Protein AF-A0AAN5CY54-F1 (afdb_monomer)

Foldseek 3Di:
DDDDDDDPDDDDPPPPPDQDFDQALQPRDTGSAKDKADLDLVSNVVQLVQLCVVCVPRVVSSVVVNVDNDIGIHHVVSRVPPPPPPVPPCPDPPDPPDDDDDPPPPDDPPDDDDDDDDDDDDDD

Solvent-accessible surface area (backbone atoms only — not comparable to full-atom values): 8648 Å² total; per-residue (Å²): 137,86,81,80,78,80,75,77,82,74,81,75,74,80,81,79,80,79,84,71,64,44,61,14,77,84,82,64,52,74,33,79,57,64,47,66,54,58,90,50,65,70,61,29,51,53,52,53,56,54,48,37,72,80,30,81,88,42,46,68,59,50,58,56,55,67,73,48,92,64,86,48,42,33,40,44,86,63,64,59,76,71,72,66,71,63,69,75,73,75,69,73,79,71,82,74,82,73,73,86,74,81,80,80,81,77,82,78,83,79,78,89,77,81,90,76,86,78,87,79,84,81,86,133

Mean predicted aligned error: 16.07 Å

Organism: NCBI:txid1317129

Radius of gyration: 29.63 Å; Cα contacts (8 Å, |Δi|>4): 73; chains: 1; bounding box: 50×86×82 Å

Sequence (124 aa):
DCRARKQPLSQVPPAVVQFESVQCELCGEMTDDFASTPSNPILRDNLLNRLQQTTKKSSNRIAQLRLLKRRLDFCTKHVQVGSNTKSLDVQGVEASRTEPTPIAVYRADYGNQHADLFDEPGPS

pLDDT: mean 75.62, std 16.33, range [44.88, 96.56]

Structure (mmCIF, N/CA/C/O backbone):
data_AF-A0AAN5CY54-F1
#
_entry.id   AF-A0AAN5CY54-F1
#
loop_
_atom_site.group_PDB
_atom_site.id
_atom_site.type_symbol
_atom_site.label_atom_id
_atom_site.label_alt_id
_atom_site.label_comp_id
_atom_site.label_asym_id
_atom_site.label_entity_id
_atom_site.label_seq_id
_atom_site.pdbx_PDB_ins_code
_atom_site.Cartn_x
_atom_site.Cartn_y
_atom_site.Cartn_z
_atom_site.occupancy
_atom_site.B_iso_or_equiv
_atom_site.auth_seq_id
_atom_site.auth_comp_id
_atom_site.auth_asym_id
_atom_site.auth_atom_id
_atom_site.pdbx_PDB_model_num
ATOM 1 N N . ASP A 1 1 ? -10.872 -46.277 -46.946 1.00 55.19 1 ASP A N 1
ATOM 2 C CA . ASP A 1 1 ? -11.686 -46.373 -45.720 1.00 55.19 1 ASP A CA 1
ATOM 3 C C . ASP A 1 1 ? -11.030 -45.538 -44.615 1.00 55.19 1 ASP A C 1
ATOM 5 O O . ASP A 1 1 ? -10.124 -46.005 -43.936 1.00 55.19 1 ASP A O 1
ATOM 9 N N . CYS A 1 2 ? -11.373 -44.248 -44.522 1.00 47.25 2 CYS A N 1
ATOM 10 C CA . CYS A 1 2 ? -10.755 -43.300 -43.585 1.00 47.25 2 CYS A CA 1
ATOM 11 C C . CYS A 1 2 ? -11.609 -43.202 -42.315 1.00 47.25 2 CYS A C 1
ATOM 13 O O . CYS A 1 2 ? -12.516 -42.376 -42.221 1.00 47.25 2 CYS A O 1
ATOM 15 N N . ARG A 1 3 ? -11.341 -44.068 -41.333 1.00 63.38 3 ARG A N 1
ATOM 16 C CA . ARG A 1 3 ? -12.017 -44.042 -40.028 1.00 63.38 3 ARG A CA 1
ATOM 17 C C . ARG A 1 3 ? -11.530 -42.856 -39.192 1.00 63.38 3 ARG A C 1
ATOM 19 O O . ARG A 1 3 ? -10.517 -42.939 -38.501 1.00 63.38 3 ARG A O 1
ATOM 26 N N . ALA A 1 4 ? -12.287 -41.763 -39.240 1.00 65.62 4 ALA A N 1
ATOM 27 C CA . ALA A 1 4 ? -12.149 -40.620 -38.346 1.00 65.62 4 ALA A CA 1
ATOM 28 C C . ALA A 1 4 ? -12.383 -41.054 -36.885 1.00 65.62 4 ALA A C 1
ATOM 30 O O . ALA A 1 4 ? -13.515 -41.291 -36.459 1.00 65.62 4 ALA A O 1
ATOM 31 N N . ARG A 1 5 ? -11.302 -41.176 -36.106 1.00 68.38 5 ARG A N 1
ATOM 32 C CA . ARG A 1 5 ? -11.369 -41.392 -34.656 1.00 68.38 5 ARG A CA 1
ATOM 33 C C . ARG A 1 5 ? -11.777 -40.081 -33.984 1.00 68.38 5 ARG A C 1
ATOM 35 O O . ARG A 1 5 ? -10.957 -39.184 -33.823 1.00 68.38 5 ARG A O 1
ATOM 42 N N . LYS A 1 6 ? -13.045 -39.977 -33.583 1.00 65.38 6 LYS A N 1
ATOM 43 C CA . LYS A 1 6 ? -13.508 -38.939 -32.656 1.00 65.38 6 LYS A CA 1
ATOM 44 C C . LYS A 1 6 ? -12.878 -39.223 -31.293 1.00 65.38 6 LYS A C 1
ATOM 46 O O . LYS A 1 6 ? -13.257 -40.193 -30.641 1.00 65.38 6 LYS A O 1
ATOM 51 N N . GLN A 1 7 ? -11.885 -38.434 -30.888 1.00 68.94 7 GLN A N 1
ATOM 52 C CA . GLN A 1 7 ? -11.416 -38.483 -29.507 1.00 68.94 7 GLN A CA 1
ATOM 53 C C . GLN A 1 7 ? -12.512 -37.917 -28.590 1.00 68.94 7 GLN A C 1
ATOM 55 O O . GLN A 1 7 ? -13.089 -36.876 -28.916 1.00 68.94 7 GLN A O 1
ATOM 60 N N . PRO A 1 8 ? -12.831 -38.589 -27.472 1.00 69.81 8 PRO A N 1
ATOM 61 C CA . PRO A 1 8 ? -13.732 -38.040 -26.474 1.00 69.81 8 PRO A CA 1
ATOM 62 C C . PRO A 1 8 ? -13.074 -36.803 -25.859 1.00 69.81 8 PRO A C 1
ATOM 64 O O . PRO A 1 8 ? -11.920 -36.855 -25.435 1.00 69.81 8 PRO A O 1
ATOM 67 N N . LEU A 1 9 ? -13.805 -35.688 -25.857 1.00 62.28 9 LEU A N 1
ATOM 68 C CA . LEU A 1 9 ? -13.411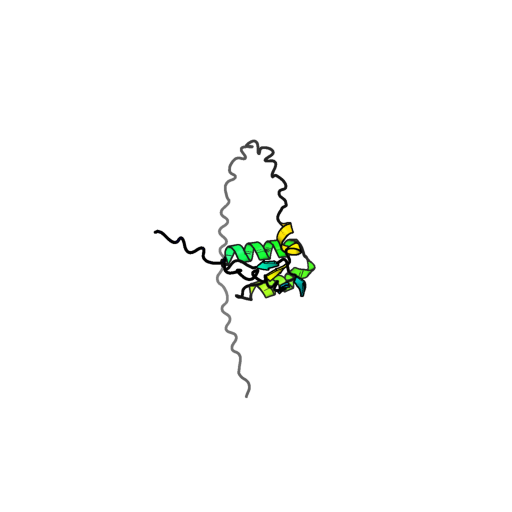 -34.444 -25.204 1.00 62.28 9 LEU A CA 1
ATOM 69 C C . LEU A 1 9 ? -13.113 -34.748 -23.732 1.00 62.28 9 LEU A C 1
ATOM 71 O O . LEU A 1 9 ? -14.024 -34.965 -22.933 1.00 62.28 9 LEU A O 1
ATOM 75 N N . SER A 1 10 ? -11.823 -34.827 -23.408 1.00 66.50 10 SER A N 1
ATOM 76 C CA . SER A 1 10 ? -11.324 -34.986 -22.049 1.00 66.50 10 SER A CA 1
ATOM 77 C C . SER A 1 10 ? -11.816 -33.792 -21.242 1.00 66.50 10 SER A C 1
ATOM 79 O O . SER A 1 10 ? -11.454 -32.653 -21.533 1.00 66.50 10 SER A O 1
ATOM 81 N N . GLN A 1 11 ? -12.692 -34.052 -20.275 1.00 72.38 11 GLN A N 1
ATOM 82 C CA . GLN A 1 11 ? -13.243 -33.036 -19.388 1.00 72.38 11 GLN A CA 1
ATOM 83 C C . GLN A 1 11 ? -12.082 -32.383 -18.634 1.00 72.38 11 GLN A C 1
ATOM 85 O O . GLN A 1 11 ? -11.448 -33.018 -17.793 1.00 72.38 11 GLN A O 1
ATOM 90 N N . VAL A 1 12 ? -11.762 -31.135 -18.977 1.00 77.62 12 VAL A N 1
ATOM 91 C CA . VAL A 1 12 ? -10.819 -30.329 -18.201 1.00 77.62 12 VAL A CA 1
ATOM 92 C C . VAL A 1 12 ? -11.535 -30.001 -16.891 1.00 77.62 12 VAL A C 1
ATOM 94 O O . VAL A 1 12 ? -12.611 -29.398 -16.947 1.00 77.62 12 VAL A O 1
ATOM 97 N N . PRO A 1 13 ? -11.020 -30.430 -15.725 1.00 75.56 13 PRO A N 1
ATOM 98 C CA . PRO A 1 13 ? -11.644 -30.085 -14.458 1.00 75.56 13 PRO A CA 1
ATOM 99 C C . PRO A 1 13 ? -11.693 -28.555 -14.327 1.00 75.56 13 PRO A C 1
ATOM 101 O O . PRO A 1 13 ? -10.733 -27.884 -14.722 1.00 75.56 13 PRO A O 1
ATOM 104 N N . PRO A 1 14 ? -12.795 -27.982 -13.811 1.00 74.94 14 PRO A N 1
ATOM 105 C CA . PRO A 1 14 ? -12.888 -26.546 -13.606 1.00 74.94 14 PRO A CA 1
ATOM 106 C C . PRO A 1 14 ? -11.743 -26.118 -12.690 1.00 74.94 14 PRO A C 1
ATOM 108 O O . PRO A 1 14 ? -11.568 -26.678 -11.607 1.00 74.94 14 PRO A O 1
ATOM 111 N N . ALA A 1 15 ? -10.935 -25.162 -13.149 1.00 76.75 15 ALA A N 1
ATOM 112 C CA . ALA A 1 15 ? -9.862 -24.598 -12.348 1.00 76.75 15 ALA A CA 1
ATOM 113 C C . ALA A 1 15 ? -10.477 -24.024 -11.066 1.00 76.75 15 ALA A C 1
ATOM 115 O O . ALA A 1 15 ? -11.217 -23.040 -11.107 1.00 76.75 15 ALA A O 1
ATOM 116 N N . VAL A 1 16 ? -10.218 -24.679 -9.936 1.00 74.12 16 VAL A N 1
ATOM 117 C CA . VAL A 1 16 ? -10.645 -24.194 -8.626 1.00 74.12 16 VAL A CA 1
ATOM 118 C C . VAL A 1 16 ? -9.786 -22.975 -8.323 1.00 74.12 16 VAL A C 1
ATOM 120 O O . VAL A 1 16 ? -8.611 -23.103 -7.986 1.00 74.12 16 VAL A O 1
ATOM 123 N N . VAL A 1 17 ? -10.354 -21.786 -8.506 1.00 69.56 17 VAL A N 1
ATOM 124 C CA . VAL A 1 17 ? -9.713 -20.534 -8.104 1.00 69.56 17 VAL A CA 1
ATOM 125 C C . VAL A 1 17 ? -9.741 -20.500 -6.579 1.00 69.56 17 VAL A C 1
ATOM 127 O O . VAL A 1 17 ? -10.799 -20.333 -5.976 1.00 69.56 17 VAL A O 1
ATOM 130 N N . GLN A 1 18 ? -8.593 -20.742 -5.946 1.00 71.50 18 GLN A N 1
ATOM 131 C CA . GLN A 1 18 ? -8.440 -20.534 -4.511 1.00 71.50 18 GLN A CA 1
ATOM 132 C C . GLN A 1 18 ? -8.337 -19.027 -4.274 1.00 71.50 18 GLN A C 1
ATOM 134 O O . GLN A 1 18 ? -7.410 -18.380 -4.757 1.00 71.50 18 GLN A O 1
ATOM 139 N N . PHE A 1 19 ? -9.323 -18.465 -3.581 1.00 76.81 19 PHE A N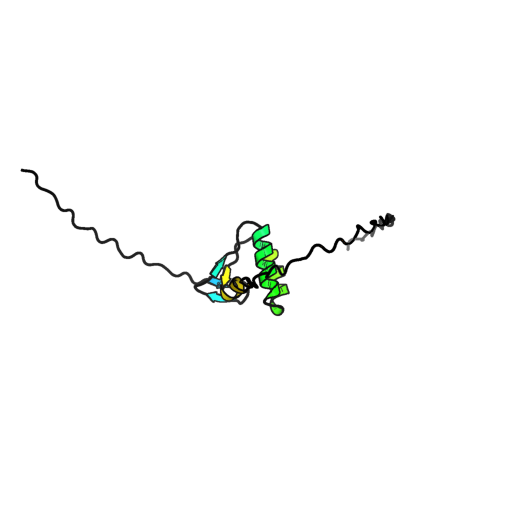 1
ATOM 140 C CA . PHE A 1 19 ? -9.280 -17.077 -3.138 1.00 76.81 19 PHE A CA 1
ATOM 141 C C . PHE A 1 19 ? -8.450 -17.031 -1.854 1.00 76.81 19 PHE A C 1
ATOM 143 O O . PHE A 1 19 ? -8.910 -17.451 -0.794 1.00 76.81 19 PHE A O 1
ATOM 150 N N . GLU A 1 20 ? -7.193 -16.602 -1.963 1.00 86.88 20 GLU A N 1
ATOM 151 C CA . GLU A 1 20 ? -6.351 -16.357 -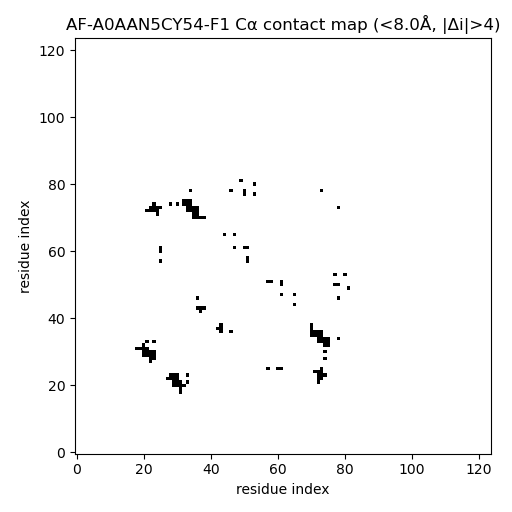0.794 1.00 86.88 20 GLU A CA 1
ATOM 152 C C . GLU A 1 20 ? -6.691 -14.983 -0.212 1.00 86.88 20 GLU A C 1
ATOM 154 O O . GLU A 1 20 ? -6.340 -13.945 -0.776 1.00 86.88 20 GLU A O 1
ATOM 159 N N . SER A 1 21 ? -7.378 -14.980 0.930 1.00 93.31 21 SER A N 1
ATOM 160 C CA . SER A 1 21 ? -7.585 -13.770 1.722 1.00 93.31 21 SER A CA 1
ATOM 161 C C . SER A 1 21 ? -6.262 -13.339 2.358 1.00 93.31 21 SER A C 1
ATOM 163 O O . SER A 1 21 ? -5.592 -14.158 2.997 1.00 93.31 21 SER A O 1
ATOM 165 N N . VAL A 1 22 ? -5.910 -12.059 2.261 1.00 95.19 22 VAL A N 1
ATOM 166 C CA . VAL A 1 22 ? -4.695 -11.501 2.878 1.00 95.19 22 VAL A CA 1
ATOM 167 C C . VAL A 1 22 ? -5.034 -10.462 3.939 1.00 95.19 22 VAL A C 1
ATOM 169 O O . VAL A 1 22 ? -6.042 -9.758 3.856 1.00 95.19 22 VAL A O 1
ATOM 172 N N . GLN A 1 23 ? -4.168 -10.334 4.944 1.00 96.44 23 GLN A N 1
ATOM 173 C CA . GLN A 1 23 ? -4.317 -9.318 5.980 1.00 96.44 23 GLN A CA 1
ATOM 174 C C . GLN A 1 23 ? -3.766 -7.972 5.501 1.00 96.44 23 GLN A C 1
ATOM 176 O O . GLN A 1 23 ? -2.607 -7.866 5.106 1.00 96.44 23 GLN A O 1
ATOM 181 N N . CYS A 1 24 ? -4.567 -6.912 5.597 1.00 95.00 24 CYS A N 1
ATOM 182 C CA . CYS A 1 24 ? -4.100 -5.568 5.294 1.00 95.00 24 CYS A CA 1
ATOM 183 C C . CYS A 1 24 ? -3.098 -5.074 6.350 1.00 95.00 24 CYS A C 1
ATOM 185 O O . CYS A 1 24 ? -3.421 -4.956 7.529 1.00 95.00 24 CYS A O 1
ATOM 187 N N . GLU A 1 25 ? -1.911 -4.657 5.916 1.00 94.81 25 GLU A N 1
ATOM 188 C CA . GLU A 1 25 ? -0.834 -4.187 6.806 1.00 94.81 25 GLU A CA 1
ATOM 189 C C . GLU A 1 25 ? -1.142 -2.838 7.500 1.00 94.81 25 GLU A C 1
ATOM 191 O O . GLU A 1 25 ? -0.498 -2.463 8.490 1.00 94.81 25 GLU A O 1
ATOM 196 N N . LEU A 1 26 ? -2.136 -2.097 6.991 1.00 91.69 26 LEU A N 1
ATOM 197 C CA . LEU A 1 26 ? -2.540 -0.793 7.520 1.00 91.69 26 LEU A CA 1
ATOM 198 C C . LEU A 1 26 ? -3.614 -0.905 8.610 1.00 91.69 26 LEU A C 1
ATOM 200 O O . LEU A 1 26 ? -3.427 -0.348 9.691 1.00 91.69 26 LEU A O 1
ATOM 204 N N . CYS A 1 27 ? -4.724 -1.600 8.333 1.00 91.31 27 CYS A N 1
ATOM 205 C CA . CYS A 1 27 ? -5.863 -1.720 9.251 1.00 91.31 27 CYS A CA 1
ATOM 206 C C . CYS A 1 27 ? -5.964 -3.079 9.962 1.00 91.31 27 CYS A C 1
ATOM 208 O O . CYS A 1 27 ? -6.700 -3.186 10.938 1.00 91.31 27 CYS A O 1
ATOM 210 N N . GLY A 1 28 ? -5.237 -4.102 9.503 1.00 93.12 28 GLY A N 1
ATOM 211 C CA . GLY A 1 28 ? -5.285 -5.460 10.052 1.00 93.12 28 GLY A CA 1
ATOM 212 C C . GLY A 1 28 ? -6.496 -6.295 9.619 1.00 93.12 28 GLY A C 1
ATOM 213 O O . GLY A 1 28 ? -6.625 -7.427 10.080 1.00 93.12 28 GLY A O 1
ATOM 214 N N . GLU A 1 29 ? -7.373 -5.768 8.758 1.00 95.06 29 GLU A N 1
ATOM 215 C CA . GLU A 1 29 ? -8.557 -6.469 8.235 1.00 95.06 29 GLU A CA 1
ATOM 216 C C . GLU A 1 29 ? -8.149 -7.521 7.186 1.00 95.06 29 GLU A C 1
ATOM 218 O O . GLU A 1 29 ? -7.294 -7.245 6.341 1.00 95.06 29 GLU A O 1
ATOM 223 N N . MET A 1 30 ? -8.753 -8.713 7.234 1.00 96.56 30 MET A N 1
ATOM 224 C CA . MET A 1 30 ? -8.617 -9.730 6.181 1.00 96.56 30 MET A CA 1
ATOM 225 C C . MET A 1 30 ? -9.473 -9.332 4.977 1.00 96.56 30 MET A C 1
ATOM 227 O O . MET A 1 30 ? -10.634 -8.965 5.146 1.00 96.56 30 MET A O 1
ATOM 231 N N . THR A 1 31 ? -8.911 -9.391 3.773 1.00 95.31 31 THR A N 1
ATOM 232 C CA . THR A 1 31 ? -9.599 -9.000 2.538 1.00 95.31 31 THR A CA 1
ATOM 233 C C . THR A 1 31 ? -9.224 -9.928 1.388 1.00 95.31 31 THR A C 1
ATOM 235 O O . THR A 1 31 ? -8.071 -10.342 1.268 1.00 95.31 31 THR A O 1
ATOM 238 N N . ASP A 1 32 ? -10.194 -10.213 0.525 1.00 94.56 32 ASP A N 1
ATOM 239 C CA . ASP A 1 32 ? -9.971 -10.900 -0.753 1.00 94.56 32 ASP A CA 1
ATOM 240 C C . ASP A 1 32 ? -9.572 -9.908 -1.857 1.00 94.56 32 ASP A C 1
ATOM 242 O O . ASP A 1 32 ? -8.980 -10.284 -2.865 1.00 94.56 32 ASP A O 1
ATOM 246 N N . ASP A 1 33 ? -9.873 -8.621 -1.649 1.00 92.69 33 ASP A N 1
ATOM 247 C CA . ASP A 1 33 ? -9.542 -7.537 -2.566 1.00 92.69 33 ASP A CA 1
ATOM 248 C C . ASP A 1 33 ? -8.417 -6.676 -1.982 1.00 92.69 33 ASP A C 1
ATOM 250 O O . ASP A 1 33 ? -8.597 -5.904 -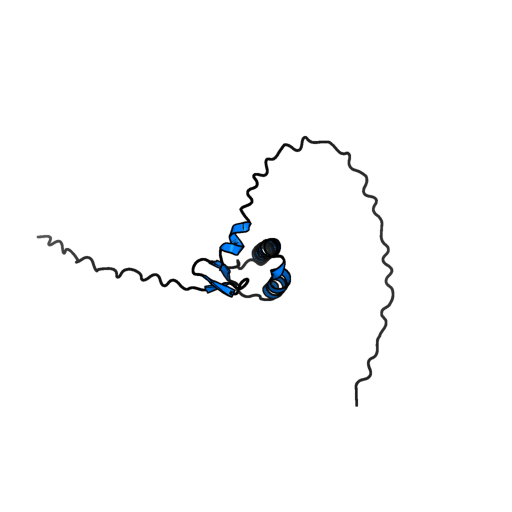1.025 1.00 92.69 33 ASP A O 1
ATOM 254 N N . PHE A 1 34 ? -7.221 -6.850 -2.535 1.00 94.25 34 PHE A N 1
ATOM 255 C CA . PHE A 1 34 ? -6.008 -6.199 -2.070 1.00 94.25 34 PHE A CA 1
ATOM 256 C C . PHE A 1 34 ? -5.138 -5.719 -3.226 1.00 94.25 34 PHE A C 1
ATOM 258 O O . PHE A 1 34 ? -5.141 -6.266 -4.326 1.00 94.25 34 PHE A O 1
ATOM 265 N N . ALA A 1 35 ? -4.336 -4.696 -2.949 1.00 93.06 35 ALA A N 1
ATOM 266 C CA . ALA A 1 35 ? -3.269 -4.250 -3.822 1.00 93.06 35 ALA A CA 1
ATOM 267 C C . ALA A 1 35 ? -1.932 -4.339 -3.089 1.00 93.06 35 ALA A C 1
ATOM 269 O O . ALA A 1 35 ? -1.775 -3.866 -1.958 1.00 93.06 35 ALA A O 1
ATOM 270 N N . SER A 1 36 ? -0.952 -4.918 -3.769 1.00 94.69 36 SER A N 1
ATOM 271 C CA . SER A 1 36 ? 0.401 -5.038 -3.249 1.00 94.69 36 SER A CA 1
ATOM 272 C C . SER A 1 36 ? 1.263 -3.834 -3.598 1.00 94.69 36 SER A C 1
ATOM 274 O O . SER A 1 36 ? 1.122 -3.219 -4.657 1.00 94.69 36 SER A O 1
ATOM 276 N N . THR A 1 37 ? 2.251 -3.551 -2.753 1.00 94.94 37 THR A N 1
ATOM 277 C CA . THR A 1 37 ? 3.288 -2.564 -3.068 1.00 94.94 37 THR A CA 1
ATOM 278 C C . THR A 1 37 ? 4.102 -2.966 -4.301 1.00 94.94 37 THR A C 1
ATOM 280 O O . THR A 1 37 ? 4.531 -4.121 -4.379 1.00 94.94 37 THR A O 1
ATOM 283 N N . PRO A 1 38 ? 4.419 -2.021 -5.203 1.00 93.62 38 PRO A N 1
ATOM 284 C CA . PRO A 1 38 ? 5.335 -2.270 -6.308 1.00 93.62 38 PRO A CA 1
ATOM 285 C C . PRO A 1 38 ? 6.769 -2.490 -5.803 1.00 93.62 38 PRO A C 1
ATOM 287 O O . PRO A 1 38 ? 7.182 -1.914 -4.796 1.00 93.62 38 PRO A O 1
ATOM 290 N N . SER A 1 39 ? 7.555 -3.274 -6.545 1.00 93.88 39 SER A N 1
ATOM 291 C CA . SER A 1 39 ? 8.976 -3.514 -6.239 1.00 93.88 39 SER A CA 1
ATOM 292 C C . SER A 1 39 ? 9.847 -2.264 -6.414 1.00 93.88 39 SER A C 1
ATOM 294 O O . SER A 1 39 ? 10.922 -2.172 -5.828 1.00 93.88 39 SER A O 1
ATOM 296 N N . ASN A 1 40 ? 9.400 -1.295 -7.222 1.00 94.38 40 ASN A N 1
ATOM 297 C CA . ASN A 1 40 ? 10.114 -0.039 -7.431 1.00 94.38 40 ASN A CA 1
ATOM 298 C C . ASN A 1 40 ? 9.977 0.868 -6.185 1.00 94.38 40 ASN A C 1
ATOM 300 O O . ASN A 1 40 ? 8.848 1.218 -5.825 1.00 94.38 40 ASN A O 1
ATOM 304 N N . PRO A 1 41 ? 11.090 1.300 -5.559 1.00 92.50 41 PRO A N 1
ATOM 305 C CA . PRO A 1 41 ? 11.060 2.066 -4.313 1.00 92.50 41 PRO A CA 1
ATOM 306 C C . PRO A 1 41 ? 10.380 3.432 -4.466 1.00 92.50 41 PRO A C 1
ATOM 308 O O . PRO A 1 41 ? 9.645 3.847 -3.578 1.00 92.50 41 PRO A O 1
ATOM 311 N N . ILE A 1 42 ? 10.536 4.093 -5.617 1.00 93.12 42 ILE A N 1
ATOM 312 C CA . ILE A 1 42 ? 9.928 5.404 -5.884 1.00 93.12 42 ILE A CA 1
ATOM 313 C C . ILE A 1 42 ? 8.404 5.270 -5.955 1.00 93.12 42 ILE A C 1
ATOM 315 O O . ILE A 1 42 ? 7.668 6.060 -5.361 1.00 93.12 42 ILE A O 1
ATOM 319 N N . LEU A 1 43 ? 7.901 4.257 -6.666 1.00 91.81 43 LEU A N 1
ATOM 320 C CA . LEU A 1 43 ? 6.458 4.002 -6.748 1.00 91.81 43 LEU A CA 1
ATOM 321 C C . LEU A 1 43 ? 5.888 3.571 -5.394 1.00 91.81 43 LEU A C 1
ATOM 323 O O . LEU A 1 43 ? 4.784 3.974 -5.028 1.00 91.81 43 LEU A O 1
ATOM 327 N N . ARG A 1 44 ? 6.659 2.790 -4.634 1.00 94.12 44 ARG A N 1
ATOM 328 C CA . ARG A 1 44 ? 6.302 2.369 -3.283 1.00 94.12 44 ARG A CA 1
ATOM 329 C C . ARG A 1 44 ? 6.164 3.565 -2.343 1.00 94.12 44 ARG A C 1
ATOM 331 O O . ARG A 1 44 ? 5.143 3.674 -1.670 1.00 94.12 44 ARG A O 1
ATOM 338 N N . ASP A 1 45 ? 7.138 4.471 -2.314 1.00 92.69 45 ASP A N 1
ATOM 339 C CA . ASP A 1 45 ? 7.067 5.671 -1.476 1.00 92.69 45 ASP A CA 1
ATOM 340 C C . ASP A 1 45 ? 5.899 6.574 -1.877 1.00 92.69 45 ASP A C 1
ATOM 342 O O . ASP A 1 45 ? 5.185 7.081 -1.012 1.00 92.69 45 ASP A O 1
ATOM 346 N N . ASN A 1 46 ? 5.628 6.716 -3.177 1.00 91.25 46 ASN A N 1
ATOM 347 C CA . ASN A 1 46 ? 4.451 7.441 -3.658 1.00 91.25 46 ASN A CA 1
ATOM 348 C C . ASN A 1 46 ? 3.136 6.825 -3.155 1.00 91.25 46 ASN A C 1
ATOM 350 O O . ASN A 1 46 ? 2.251 7.556 -2.708 1.00 91.25 46 ASN A O 1
ATOM 354 N N . LEU A 1 47 ? 3.008 5.495 -3.180 1.00 91.19 47 LEU A N 1
ATOM 355 C CA . LEU A 1 47 ? 1.843 4.794 -2.633 1.00 91.19 47 LEU A CA 1
ATOM 356 C C . LEU A 1 47 ? 1.708 5.028 -1.118 1.00 91.19 47 LEU A C 1
ATOM 358 O O . LEU A 1 47 ? 0.635 5.400 -0.645 1.00 91.19 47 LEU A O 1
ATOM 362 N N . LEU A 1 48 ? 2.798 4.885 -0.358 1.00 91.56 48 LEU A N 1
ATOM 363 C CA . LEU A 1 48 ? 2.801 5.091 1.096 1.00 91.56 48 LEU A CA 1
ATOM 364 C C . LEU A 1 48 ? 2.499 6.548 1.486 1.00 91.56 48 LEU A C 1
ATOM 366 O O . LEU A 1 48 ? 1.801 6.786 2.470 1.00 91.56 48 LEU A O 1
ATOM 370 N N . ASN A 1 49 ? 2.973 7.526 0.710 1.00 89.69 49 ASN A N 1
ATOM 371 C CA . ASN A 1 49 ? 2.634 8.941 0.889 1.00 89.69 49 ASN A CA 1
ATOM 372 C C . ASN A 1 49 ? 1.133 9.194 0.688 1.00 89.69 49 ASN A C 1
ATOM 374 O O . ASN A 1 49 ? 0.523 9.909 1.483 1.00 89.69 49 ASN A O 1
ATOM 378 N N . ARG A 1 50 ? 0.514 8.579 -0.330 1.00 87.31 50 ARG A N 1
ATOM 379 C CA . ARG A 1 50 ? -0.937 8.692 -0.565 1.00 87.31 50 ARG A CA 1
ATOM 380 C C . ARG A 1 50 ? -1.745 8.097 0.591 1.00 87.31 50 ARG A C 1
ATOM 382 O O . ARG A 1 50 ? -2.660 8.746 1.088 1.00 87.31 50 ARG A O 1
ATOM 389 N N . LEU A 1 51 ? -1.351 6.921 1.084 1.00 87.00 51 LEU A N 1
ATOM 390 C CA . LEU A 1 51 ? -1.988 6.259 2.234 1.00 87.00 51 LEU A CA 1
ATOM 391 C C . LEU A 1 51 ? -1.890 7.073 3.538 1.00 87.00 51 LEU A C 1
ATOM 393 O O . LEU A 1 51 ? -2.758 6.992 4.412 1.00 87.00 51 LEU A O 1
ATOM 397 N N . GLN A 1 52 ? -0.833 7.875 3.688 1.00 81.25 52 GLN A N 1
ATOM 398 C CA . GLN A 1 52 ? -0.648 8.734 4.859 1.00 81.25 52 GLN A CA 1
ATOM 399 C C . GLN A 1 52 ? -1.643 9.896 4.883 1.00 81.25 52 GLN A C 1
ATOM 401 O O . GLN A 1 52 ? -2.113 10.280 5.954 1.00 81.25 52 GLN A O 1
ATOM 406 N N . GLN A 1 53 ? -1.995 10.433 3.716 1.00 76.81 53 GLN A N 1
ATOM 407 C CA . GLN A 1 53 ? -2.914 11.567 3.602 1.00 76.81 53 GLN A CA 1
ATOM 408 C C . GLN A 1 53 ? -4.351 11.194 3.975 1.00 76.81 53 GLN A C 1
ATOM 410 O O . GLN A 1 53 ? -5.063 12.003 4.566 1.00 76.81 53 GLN A O 1
ATOM 415 N N . THR A 1 54 ? -4.770 9.963 3.683 1.00 72.06 54 THR A N 1
ATOM 416 C CA . THR A 1 54 ? -6.142 9.501 3.940 1.00 72.06 54 THR A CA 1
ATOM 417 C C . THR A 1 54 ? -6.413 9.220 5.412 1.00 72.06 54 THR A C 1
ATOM 419 O O . THR A 1 54 ? -7.563 9.181 5.841 1.00 72.06 54 THR A O 1
ATOM 422 N N . THR A 1 55 ? -5.362 9.021 6.208 1.00 68.44 55 THR A N 1
ATOM 423 C CA . THR A 1 55 ? -5.495 8.402 7.524 1.00 68.44 55 THR A CA 1
ATOM 424 C C . THR A 1 55 ? -4.517 9.034 8.515 1.00 68.44 55 THR A C 1
ATOM 426 O O . THR A 1 55 ? -3.442 8.503 8.784 1.00 68.44 55 THR A O 1
ATOM 429 N N . LYS A 1 56 ? -4.898 10.178 9.111 1.00 71.44 56 LYS A N 1
ATOM 430 C CA . LYS A 1 56 ? -4.063 10.899 10.101 1.00 71.44 56 LYS A CA 1
ATOM 431 C C . LYS A 1 56 ? -3.592 10.009 11.262 1.00 71.44 56 LYS A C 1
ATOM 433 O O . LYS A 1 56 ? -2.498 10.208 11.778 1.00 71.44 56 LYS A O 1
ATOM 438 N N . LYS A 1 57 ? -4.393 9.007 11.645 1.00 73.62 57 LYS A N 1
ATOM 439 C CA . LYS A 1 57 ? -4.088 8.059 12.730 1.00 73.62 57 LYS A CA 1
ATOM 440 C C . LYS A 1 57 ? -3.012 7.024 12.357 1.00 73.62 57 LYS A C 1
ATOM 442 O O . LYS A 1 57 ? -2.435 6.404 13.242 1.00 73.62 57 LYS A O 1
ATOM 447 N N . SER A 1 58 ? -2.713 6.859 11.068 1.00 80.25 58 SER A N 1
ATOM 448 C CA . SER A 1 58 ? -1.844 5.791 10.555 1.00 80.25 58 SER A CA 1
ATOM 449 C C . SER A 1 58 ? -0.423 6.249 10.228 1.00 80.25 58 SER A C 1
ATOM 451 O O . SER A 1 58 ? 0.366 5.453 9.724 1.00 80.25 58 SER A O 1
ATOM 453 N N . SER A 1 59 ? -0.066 7.508 10.502 1.00 84.69 59 SER A N 1
ATOM 454 C CA . SER A 1 59 ? 1.245 8.070 10.137 1.00 84.69 59 SER A CA 1
ATOM 455 C C . SER A 1 59 ? 2.415 7.284 10.738 1.00 84.69 59 SER A C 1
ATOM 457 O O . SER A 1 59 ? 3.368 6.966 10.030 1.00 84.69 59 SER A O 1
ATOM 459 N N . ASN A 1 60 ? 2.313 6.900 12.013 1.00 89.56 60 ASN A N 1
ATOM 460 C CA . ASN A 1 60 ? 3.348 6.133 12.707 1.00 89.56 60 ASN A CA 1
ATOM 461 C C . ASN A 1 60 ? 3.484 4.715 12.119 1.00 89.56 60 ASN A C 1
ATOM 463 O O . ASN A 1 60 ? 4.583 4.266 11.801 1.00 89.56 60 ASN A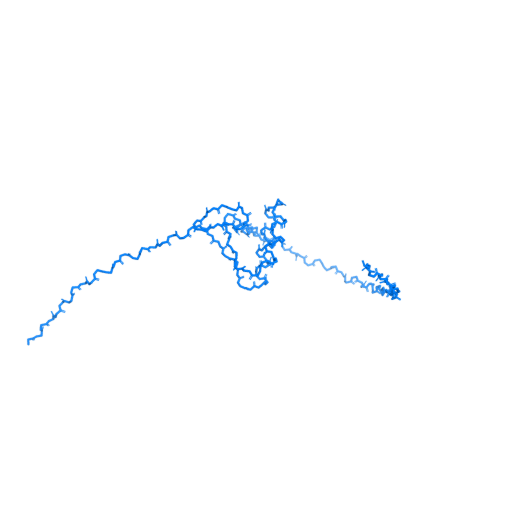 O 1
ATOM 467 N N . ARG A 1 61 ? 2.351 4.054 11.842 1.00 90.75 61 ARG A N 1
ATOM 468 C CA . ARG A 1 61 ? 2.321 2.746 11.170 1.00 90.75 61 ARG A CA 1
ATOM 469 C C . ARG A 1 61 ? 3.002 2.821 9.803 1.00 90.75 61 ARG A C 1
ATOM 471 O O . ARG A 1 61 ? 3.841 1.989 9.492 1.00 90.75 61 ARG A O 1
ATOM 478 N N . ILE A 1 62 ? 2.708 3.849 9.009 1.00 91.12 62 ILE A N 1
ATOM 479 C CA . ILE A 1 62 ? 3.309 4.031 7.681 1.00 91.12 62 ILE A CA 1
ATOM 480 C C . ILE A 1 62 ? 4.816 4.283 7.775 1.00 91.12 62 ILE A C 1
ATOM 482 O O . ILE A 1 62 ? 5.564 3.736 6.966 1.00 91.12 62 ILE A O 1
ATOM 486 N N . ALA A 1 63 ? 5.278 5.044 8.771 1.00 91.94 63 ALA A N 1
ATOM 487 C CA . ALA A 1 63 ? 6.708 5.222 9.016 1.00 91.94 63 ALA A CA 1
ATOM 488 C C . ALA A 1 63 ? 7.403 3.876 9.287 1.00 91.94 63 ALA A C 1
ATOM 490 O O . ALA A 1 63 ? 8.445 3.600 8.698 1.00 91.94 63 ALA A O 1
ATOM 491 N N . GLN A 1 64 ? 6.785 2.993 10.080 1.00 93.56 64 GLN A N 1
ATOM 492 C CA . GLN A 1 64 ? 7.288 1.630 10.297 1.00 93.56 64 GLN A CA 1
ATOM 493 C C . GLN A 1 64 ? 7.286 0.801 9.001 1.00 93.56 64 GLN A C 1
ATOM 495 O O . GLN A 1 64 ? 8.270 0.132 8.691 1.00 93.56 64 GLN A O 1
ATOM 500 N N . LEU A 1 65 ? 6.222 0.886 8.197 1.00 92.56 65 LEU A N 1
ATOM 501 C CA . LEU A 1 65 ? 6.103 0.159 6.927 1.00 92.56 65 LEU A CA 1
ATOM 502 C C . LEU A 1 65 ? 7.126 0.601 5.863 1.00 92.56 65 LEU A C 1
ATOM 504 O O . LEU A 1 65 ? 7.466 -0.189 4.979 1.00 92.56 65 LEU A O 1
ATOM 508 N N . ARG A 1 66 ? 7.646 1.834 5.935 1.00 92.75 66 ARG A N 1
ATOM 509 C CA . ARG A 1 66 ? 8.743 2.299 5.062 1.00 92.75 66 ARG A CA 1
ATOM 510 C C . ARG A 1 66 ? 10.063 1.600 5.358 1.00 92.75 66 ARG A C 1
ATOM 512 O O . ARG A 1 66 ? 10.823 1.327 4.435 1.00 92.75 66 ARG A O 1
ATOM 519 N N . LEU A 1 67 ? 10.318 1.282 6.626 1.00 94.31 67 LEU A N 1
ATOM 520 C CA . LEU A 1 67 ? 11.541 0.593 7.043 1.00 94.31 67 LEU A CA 1
ATOM 521 C C . LEU A 1 67 ? 11.557 -0.871 6.578 1.00 94.31 67 LEU A C 1
ATOM 523 O O . LEU A 1 67 ? 12.620 -1.456 6.371 1.00 94.31 67 LEU A O 1
ATOM 527 N N . LEU A 1 68 ? 10.379 -1.465 6.375 1.00 93.81 68 LEU A N 1
ATOM 528 C CA . LEU A 1 68 ? 10.244 -2.847 5.928 1.00 93.81 68 LEU A CA 1
ATOM 529 C C . LEU A 1 68 ? 10.528 -2.973 4.428 1.00 93.81 68 LEU A C 1
ATOM 531 O O . LEU A 1 68 ? 9.696 -2.613 3.612 1.00 93.81 68 LEU A O 1
ATOM 535 N N . LYS A 1 69 ? 11.631 -3.600 4.015 1.00 91.38 69 LYS A N 1
ATOM 536 C CA . LYS A 1 69 ? 11.946 -3.818 2.582 1.00 91.38 69 LYS A CA 1
ATOM 537 C C . LYS A 1 69 ? 11.169 -4.971 1.910 1.00 91.38 69 LYS A C 1
ATOM 539 O O . LYS A 1 69 ? 11.543 -5.405 0.826 1.00 91.38 69 LYS A O 1
ATOM 544 N N . ARG A 1 70 ? 10.096 -5.480 2.529 1.00 94.88 70 ARG A N 1
ATOM 545 C CA . ARG A 1 70 ? 9.266 -6.582 1.996 1.00 94.88 70 ARG A CA 1
ATOM 546 C C . ARG A 1 70 ? 8.049 -6.080 1.221 1.00 94.88 70 ARG A C 1
ATOM 548 O O . ARG A 1 70 ? 7.663 -4.921 1.375 1.00 94.88 70 ARG A O 1
ATOM 555 N N . ARG A 1 71 ? 7.441 -6.954 0.416 1.00 95.00 71 ARG A N 1
ATOM 556 C CA . ARG A 1 71 ? 6.128 -6.715 -0.201 1.00 95.00 71 ARG A CA 1
ATOM 557 C C . ARG A 1 71 ? 5.081 -6.561 0.906 1.00 95.00 71 ARG A C 1
ATOM 559 O O . ARG A 1 71 ? 5.094 -7.332 1.864 1.00 95.00 71 ARG A O 1
ATOM 566 N N . LEU A 1 72 ? 4.245 -5.536 0.791 1.00 95.69 72 LEU A N 1
ATOM 567 C CA . LEU A 1 72 ? 3.142 -5.261 1.709 1.00 95.69 72 LEU A CA 1
ATOM 568 C C . LEU A 1 72 ? 1.834 -5.291 0.926 1.00 95.69 72 LEU A C 1
ATOM 570 O O . LEU A 1 72 ? 1.800 -4.811 -0.211 1.00 95.69 72 LEU A O 1
ATOM 574 N N . ASP A 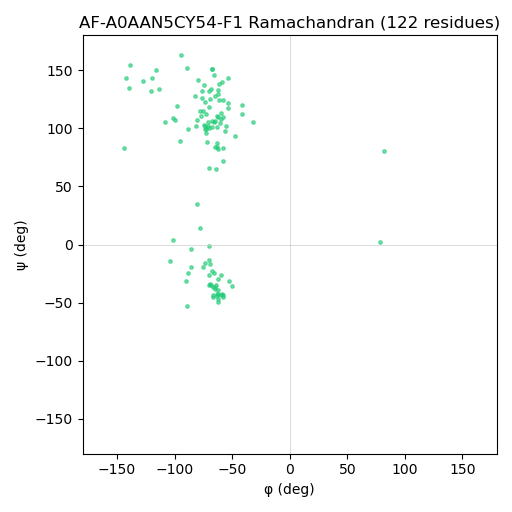1 73 ? 0.783 -5.801 1.555 1.00 96.19 73 ASP A N 1
ATOM 575 C CA . ASP A 1 73 ? -0.549 -5.903 0.970 1.00 96.19 73 ASP A CA 1
ATOM 576 C C . ASP A 1 73 ? -1.528 -4.985 1.706 1.00 96.19 73 ASP A C 1
ATOM 578 O O . ASP A 1 73 ? -1.552 -4.890 2.940 1.00 96.19 73 ASP A O 1
ATOM 582 N N . PHE A 1 74 ? -2.322 -4.251 0.929 1.00 94.50 74 PHE A N 1
ATOM 583 C CA . PHE A 1 74 ? -3.280 -3.275 1.433 1.00 94.50 74 PHE A CA 1
ATOM 584 C C . PHE A 1 74 ? -4.660 -3.532 0.850 1.00 94.50 74 PHE A C 1
ATOM 586 O O . PHE A 1 74 ? -4.775 -3.808 -0.339 1.00 94.50 74 PHE A O 1
ATOM 593 N N . CYS A 1 75 ? -5.716 -3.381 1.648 1.00 93.38 75 CYS A N 1
ATOM 594 C CA . CYS A 1 75 ? -7.069 -3.463 1.111 1.00 93.38 75 CYS A CA 1
ATOM 595 C C . CYS A 1 75 ? -7.342 -2.304 0.140 1.00 93.38 75 CYS A C 1
ATOM 597 O O . CYS A 1 75 ? -6.870 -1.173 0.325 1.00 93.38 75 CYS A O 1
ATOM 599 N N . THR A 1 76 ? -8.129 -2.573 -0.899 1.00 90.94 76 THR A N 1
ATOM 600 C CA . THR A 1 76 ? -8.452 -1.586 -1.944 1.00 90.94 76 THR A CA 1
ATOM 601 C C . THR A 1 76 ? -9.158 -0.344 -1.404 1.00 90.94 76 THR A C 1
ATOM 603 O O . THR A 1 76 ? -8.948 0.747 -1.940 1.00 90.94 76 THR A O 1
ATOM 606 N N . LYS A 1 77 ? -9.869 -0.466 -0.271 1.00 90.31 77 LYS A N 1
ATOM 607 C CA . LYS A 1 77 ? -10.467 0.650 0.490 1.00 90.31 77 LYS A CA 1
ATOM 608 C C . LYS A 1 77 ? -9.465 1.776 0.779 1.00 90.31 77 LYS A C 1
ATOM 610 O O . LYS A 1 77 ? -9.831 2.947 0.774 1.00 90.31 77 LYS A O 1
ATOM 615 N N . HIS A 1 78 ? -8.199 1.434 1.027 1.00 87.25 78 HIS A N 1
ATOM 616 C CA . HIS A 1 78 ? -7.151 2.418 1.300 1.00 87.25 78 HIS A CA 1
ATOM 617 C C . HIS A 1 78 ? -6.450 2.922 0.031 1.00 87.25 78 HIS A C 1
ATOM 619 O O . HIS A 1 78 ? -5.919 4.029 0.017 1.00 87.25 78 HIS A O 1
ATOM 625 N N . VAL A 1 79 ? -6.467 2.140 -1.048 1.00 86.12 79 VAL A N 1
ATOM 626 C CA . VAL A 1 79 ? -5.719 2.431 -2.282 1.00 86.12 79 VAL A CA 1
ATOM 627 C C . VAL A 1 79 ? -6.537 3.270 -3.274 1.00 86.12 79 VAL A C 1
ATOM 629 O O . VAL A 1 79 ? -5.972 4.104 -3.982 1.00 86.12 79 VAL A O 1
ATOM 632 N N . GLN A 1 80 ? -7.866 3.127 -3.296 1.00 71.56 80 GLN A N 1
ATOM 633 C CA . GLN A 1 80 ? -8.753 3.799 -4.263 1.00 71.56 80 GLN A CA 1
ATOM 634 C C . GLN A 1 80 ? -8.898 5.322 -4.082 1.00 71.56 80 GLN A C 1
ATOM 636 O O . GLN A 1 80 ? -9.349 6.011 -5.000 1.00 71.56 80 GLN A O 1
ATOM 641 N N . VAL A 1 81 ? -8.463 5.885 -2.952 1.00 60.44 81 VAL A N 1
ATOM 642 C CA . VAL A 1 81 ? -8.713 7.297 -2.584 1.00 60.44 81 VAL A CA 1
ATOM 643 C C . VAL A 1 81 ? -7.932 8.312 -3.453 1.00 60.44 81 VAL A C 1
ATOM 645 O O . VAL A 1 81 ? -8.085 9.522 -3.317 1.00 60.44 81 VAL A O 1
ATOM 648 N N . GLY A 1 82 ? -7.118 7.843 -4.403 1.00 54.06 82 GLY A N 1
ATOM 649 C CA . GLY A 1 82 ? -6.392 8.680 -5.364 1.00 54.06 82 GLY A CA 1
ATOM 650 C C . GLY A 1 82 ? -7.164 9.068 -6.629 1.00 54.06 82 GLY A C 1
ATOM 651 O O . GLY A 1 82 ? -6.638 9.844 -7.420 1.00 54.06 82 GLY A O 1
ATOM 652 N N . SER A 1 83 ? -8.393 8.585 -6.832 1.00 49.72 83 SER A N 1
ATOM 653 C CA . SER A 1 83 ? -9.251 9.018 -7.948 1.00 49.72 83 SER A CA 1
ATOM 654 C C . SER A 1 83 ? -9.959 10.348 -7.658 1.00 49.72 83 SER A C 1
ATOM 656 O O . SER A 1 83 ? -11.044 10.620 -8.156 1.00 49.72 83 SER A O 1
ATOM 658 N N . ASN A 1 84 ? -9.291 11.261 -6.944 1.00 51.19 84 ASN A N 1
ATOM 659 C CA . ASN A 1 84 ? -9.500 12.682 -7.191 1.00 51.19 84 ASN A CA 1
ATOM 660 C C . ASN A 1 84 ? -8.882 13.017 -8.558 1.00 51.19 84 ASN A C 1
ATOM 662 O O . ASN A 1 84 ? -7.999 13.860 -8.672 1.00 51.19 84 ASN A O 1
ATOM 666 N N . THR A 1 85 ? -9.456 12.457 -9.624 1.00 49.84 85 THR A N 1
ATOM 667 C CA . THR A 1 85 ? -9.767 13.266 -10.795 1.00 49.84 85 THR A CA 1
ATOM 668 C C . THR A 1 85 ? -10.816 14.287 -10.347 1.00 49.84 85 THR A C 1
ATOM 670 O O . THR A 1 85 ? -11.933 14.338 -10.853 1.00 49.84 85 THR A O 1
ATOM 673 N N . LYS A 1 86 ? -10.434 15.188 -9.430 1.00 49.56 86 LYS A N 1
ATOM 674 C CA . LYS A 1 86 ? -10.699 16.576 -9.741 1.00 49.56 86 LYS A CA 1
ATOM 675 C C . LYS A 1 86 ? -9.990 16.716 -11.066 1.0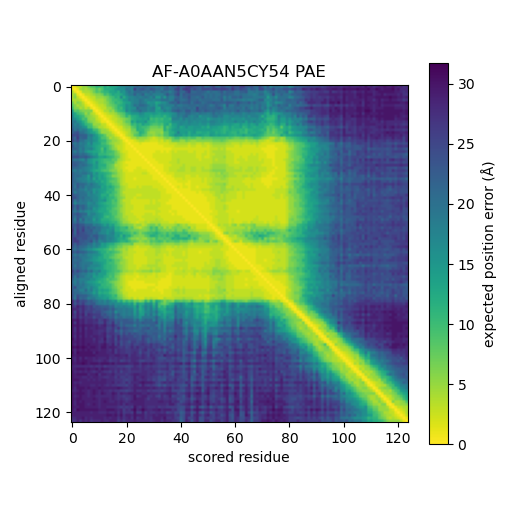0 49.56 86 LYS A C 1
ATOM 677 O O . LYS A 1 86 ? -8.762 16.732 -11.106 1.00 49.56 86 LYS A O 1
ATOM 682 N N . SER A 1 87 ? -10.776 16.599 -12.135 1.00 44.88 87 SER A N 1
ATOM 683 C CA . SER A 1 87 ? -10.490 17.264 -13.383 1.00 44.88 87 SER A CA 1
ATOM 684 C C . SER A 1 87 ? -9.793 18.538 -12.944 1.00 44.88 87 SER A C 1
ATOM 686 O O . SER A 1 87 ? -10.394 19.377 -12.266 1.00 44.88 87 SER A O 1
ATOM 688 N N . LEU A 1 88 ? -8.476 18.596 -13.133 1.00 52.84 88 LEU A N 1
ATOM 689 C CA . LEU A 1 88 ? -7.830 19.879 -13.229 1.00 52.84 88 LEU A CA 1
ATOM 690 C C . LEU A 1 88 ? -8.489 20.417 -14.489 1.00 52.84 88 LEU A C 1
ATOM 692 O O . LEU A 1 88 ? -8.004 20.204 -15.594 1.00 52.84 88 LEU A O 1
ATOM 696 N N . ASP A 1 89 ? -9.672 21.005 -14.313 1.00 45.22 89 ASP A N 1
ATOM 697 C CA . ASP A 1 89 ? -10.072 22.159 -15.065 1.00 45.22 89 ASP A CA 1
ATOM 698 C C . ASP A 1 89 ? -8.855 23.056 -14.955 1.00 45.22 89 ASP A C 1
ATOM 700 O O . ASP A 1 89 ? -8.611 23.742 -13.960 1.00 45.22 89 ASP A O 1
ATOM 704 N N . VAL A 1 90 ? -8.014 22.917 -15.972 1.00 53.78 90 VAL A N 1
ATOM 705 C CA . VAL A 1 90 ? -7.093 23.921 -16.442 1.00 53.78 90 VAL A CA 1
ATOM 706 C C . VAL A 1 90 ? -7.996 25.104 -16.785 1.00 53.78 90 VAL A C 1
ATOM 708 O O . VAL A 1 90 ? -8.272 25.383 -17.945 1.00 53.78 90 VAL A O 1
ATOM 711 N N . GLN A 1 91 ? -8.540 25.775 -15.767 1.00 46.50 91 GLN A N 1
ATOM 712 C CA . GLN A 1 91 ? -8.921 27.159 -15.917 1.00 46.50 91 GLN A CA 1
ATOM 713 C C . GLN A 1 91 ? -7.606 27.850 -16.205 1.00 46.50 91 GLN A C 1
ATOM 715 O O . GLN A 1 91 ? -6.687 27.834 -15.383 1.00 46.50 91 GLN A O 1
ATOM 720 N N . GLY A 1 92 ? -7.502 28.285 -17.458 1.00 49.34 92 GLY A N 1
ATOM 721 C CA . GLY A 1 92 ? -6.303 28.820 -18.054 1.00 49.34 92 GLY A CA 1
ATOM 722 C C . GLY A 1 92 ? -5.581 29.731 -17.080 1.00 49.34 92 GLY A C 1
ATOM 723 O O . GLY A 1 92 ? -6.099 30.756 -16.647 1.00 49.34 92 GLY A O 1
ATOM 724 N N . VAL A 1 93 ? -4.348 29.352 -16.770 1.00 47.25 93 VAL A N 1
ATOM 725 C CA . VAL A 1 93 ? -3.330 30.330 -16.431 1.00 47.25 93 VAL A CA 1
ATOM 726 C C . VAL A 1 93 ? -3.124 31.175 -17.683 1.00 47.25 93 VAL A C 1
ATOM 728 O O . VAL A 1 93 ? -2.297 30.869 -18.540 1.00 47.25 93 VAL A O 1
ATOM 731 N N . GLU A 1 94 ? -3.937 32.223 -17.823 1.00 53.66 94 GLU A N 1
ATOM 732 C CA . GLU A 1 94 ? -3.547 33.370 -18.624 1.00 53.66 94 GLU A CA 1
ATOM 733 C C . GLU A 1 94 ? -2.197 33.832 -18.086 1.00 53.66 94 GLU A C 1
ATOM 735 O O . GLU A 1 94 ? -2.023 34.086 -16.890 1.00 53.66 94 GLU A O 1
ATOM 740 N N . ALA A 1 95 ? -1.218 33.839 -18.983 1.00 49.69 95 ALA A N 1
ATOM 741 C CA . ALA A 1 95 ? 0.165 34.164 -18.723 1.00 49.69 95 ALA A CA 1
ATOM 742 C C . ALA A 1 95 ? 0.296 35.613 -18.228 1.00 49.69 95 ALA A C 1
ATOM 744 O O . ALA A 1 95 ? 0.628 36.523 -18.986 1.00 49.69 95 ALA A O 1
ATOM 745 N N . SER A 1 96 ? 0.066 35.835 -16.936 1.00 58.38 96 SER A N 1
ATOM 746 C CA . SER A 1 96 ? 0.530 37.036 -16.258 1.00 58.38 96 SER A CA 1
ATOM 747 C C . SER A 1 96 ? 2.043 36.935 -16.152 1.00 58.38 96 SER A C 1
ATOM 749 O O . SER A 1 96 ? 2.597 36.210 -15.329 1.00 58.38 96 SER A O 1
ATOM 751 N N . ARG A 1 97 ? 2.701 37.640 -17.071 1.00 60.53 97 ARG A N 1
ATOM 752 C CA . ARG A 1 97 ? 4.132 37.933 -17.086 1.00 60.53 97 ARG A CA 1
ATOM 753 C C . ARG A 1 97 ? 4.510 38.664 -15.794 1.00 60.53 97 ARG A C 1
ATOM 755 O O . ARG A 1 97 ? 4.575 39.887 -15.775 1.00 60.53 97 ARG A O 1
ATOM 762 N N . THR A 1 98 ? 4.746 37.941 -14.708 1.00 56.06 98 THR A N 1
ATOM 763 C CA . THR A 1 98 ? 5.516 38.486 -13.588 1.00 56.06 98 THR A CA 1
ATOM 764 C C . THR A 1 98 ? 6.984 38.439 -13.968 1.00 56.06 98 THR A C 1
ATOM 766 O O . THR A 1 98 ? 7.545 37.370 -14.216 1.00 56.06 98 THR A O 1
ATOM 769 N N . GLU A 1 99 ? 7.564 39.628 -14.082 1.00 61.72 99 GLU A N 1
ATOM 770 C CA . GLU A 1 99 ? 8.973 39.846 -14.365 1.00 61.72 99 GLU A CA 1
ATOM 771 C C . GLU A 1 99 ? 9.863 39.090 -13.364 1.00 61.72 99 GLU A C 1
ATOM 773 O O . GLU A 1 99 ? 9.513 38.979 -12.184 1.00 61.72 99 GLU A O 1
ATOM 778 N N . PRO A 1 100 ? 11.007 38.545 -13.812 1.00 58.97 100 PRO A N 1
ATOM 779 C CA . PRO A 1 100 ? 11.916 37.813 -12.946 1.00 58.97 100 PRO A CA 1
ATOM 780 C C . PRO A 1 100 ? 12.502 38.761 -11.896 1.00 58.97 100 PRO A C 1
ATOM 782 O O . PRO A 1 100 ? 13.368 39.584 -12.189 1.00 58.97 100 PRO A O 1
ATOM 785 N N . THR A 1 101 ? 12.048 38.633 -10.650 1.00 67.25 101 THR A N 1
ATOM 786 C CA . THR A 1 101 ? 12.711 39.276 -9.515 1.00 67.25 101 THR A CA 1
ATOM 787 C C . THR A 1 101 ? 14.129 38.715 -9.382 1.00 67.25 101 THR A C 1
ATOM 789 O O . THR A 1 101 ? 14.289 37.489 -9.356 1.00 67.25 101 THR A O 1
ATOM 792 N N . PRO A 1 102 ? 15.163 39.569 -9.283 1.00 66.25 102 PRO A N 1
ATOM 793 C CA . PRO A 1 102 ? 16.537 39.121 -9.124 1.00 66.25 102 PRO A CA 1
ATOM 794 C C . PRO A 1 102 ? 16.686 38.336 -7.819 1.00 66.25 102 PRO A C 1
ATOM 796 O O . PRO A 1 102 ? 16.359 38.813 -6.732 1.00 66.25 102 PRO A O 1
ATOM 799 N N . ILE A 1 103 ? 17.181 37.107 -7.949 1.00 63.41 103 ILE A N 1
ATOM 800 C CA . ILE A 1 103 ? 17.519 36.222 -6.838 1.00 63.41 103 ILE A CA 1
ATOM 801 C C . ILE A 1 103 ? 18.683 36.866 -6.082 1.00 63.41 103 ILE A C 1
ATOM 803 O O . ILE A 1 103 ? 19.822 36.865 -6.551 1.00 63.41 103 ILE A O 1
ATOM 807 N N . ALA A 1 104 ? 18.398 37.428 -4.909 1.00 61.97 104 ALA A N 1
ATOM 808 C CA . ALA A 1 104 ? 19.428 37.824 -3.964 1.00 61.97 104 ALA A CA 1
ATOM 809 C C . ALA A 1 104 ? 20.107 36.551 -3.439 1.00 61.97 104 ALA A C 1
ATOM 811 O O . ALA A 1 104 ? 19.564 35.828 -2.603 1.00 61.97 104 ALA A O 1
ATOM 812 N N . VAL A 1 105 ? 21.291 36.254 -3.975 1.00 62.91 105 VAL A N 1
ATOM 813 C CA . VAL A 1 105 ? 22.155 35.172 -3.499 1.00 62.91 105 VAL A CA 1
ATOM 814 C C . VAL A 1 105 ? 22.740 35.601 -2.154 1.00 62.91 105 VAL A C 1
ATOM 816 O O . VAL A 1 105 ? 23.808 36.207 -2.089 1.00 62.91 105 VAL A O 1
ATOM 819 N N . TYR A 1 106 ? 22.033 35.311 -1.065 1.00 62.47 106 TYR A N 1
ATOM 820 C CA . TYR A 1 106 ? 22.613 35.387 0.271 1.00 62.47 106 TYR A CA 1
ATOM 821 C C . TYR A 1 106 ? 23.567 34.202 0.447 1.00 62.47 106 TYR A C 1
ATOM 823 O O . TYR A 1 106 ? 23.147 33.064 0.656 1.00 62.47 106 TYR A O 1
ATOM 831 N N . ARG A 1 107 ? 24.871 34.471 0.327 1.00 53.81 107 ARG A N 1
ATOM 832 C CA . ARG A 1 107 ? 25.926 33.579 0.817 1.00 53.81 107 ARG A CA 1
ATOM 833 C C . ARG A 1 107 ? 25.789 33.482 2.335 1.00 53.81 107 ARG A C 1
ATOM 835 O O . ARG A 1 107 ? 26.018 34.459 3.037 1.00 53.81 107 ARG A O 1
ATOM 842 N N . ALA A 1 108 ? 25.386 32.316 2.825 1.00 55.09 108 ALA A N 1
ATOM 843 C CA . ALA A 1 108 ? 25.518 31.975 4.230 1.00 55.09 108 ALA A CA 1
ATOM 844 C C . ALA A 1 108 ? 26.898 31.337 4.432 1.00 55.09 108 ALA A C 1
ATOM 846 O O . ALA A 1 108 ? 27.094 30.159 4.135 1.00 55.09 108 ALA A O 1
ATOM 847 N N . ASP A 1 109 ? 27.854 32.131 4.911 1.00 60.62 109 ASP A N 1
ATOM 848 C CA . ASP A 1 109 ? 29.093 31.650 5.519 1.00 60.62 109 ASP A CA 1
ATOM 849 C C . ASP A 1 109 ? 28.743 30.897 6.814 1.00 60.62 109 ASP A C 1
ATOM 851 O O . ASP A 1 109 ? 28.730 31.461 7.908 1.00 60.62 109 ASP A O 1
ATOM 855 N N . TYR A 1 110 ? 28.394 29.613 6.695 1.00 59.84 110 TYR A N 1
ATOM 856 C CA . TYR A 1 110 ? 28.285 28.736 7.857 1.00 59.84 110 TYR A CA 1
ATOM 857 C C . TYR A 1 110 ? 29.691 28.424 8.362 1.00 59.84 110 TYR A C 1
ATOM 859 O O . TYR A 1 110 ? 30.410 27.581 7.824 1.00 59.84 110 TYR A O 1
ATOM 867 N N . GLY A 1 111 ? 30.066 29.166 9.402 1.00 57.41 111 GLY A N 1
ATOM 868 C CA . GLY A 1 111 ? 31.262 28.961 10.195 1.00 57.41 111 GLY A CA 1
ATOM 869 C C . GLY A 1 111 ? 31.342 27.531 10.719 1.00 57.41 111 GLY A C 1
ATOM 870 O O . GLY A 1 111 ? 30.513 27.076 11.503 1.00 57.41 111 GLY A O 1
ATOM 871 N N . ASN A 1 112 ? 32.388 26.855 10.271 1.00 61.72 112 ASN A N 1
ATOM 872 C CA . ASN A 1 112 ? 32.949 25.642 10.832 1.00 61.72 112 ASN A CA 1
ATOM 873 C C . ASN A 1 112 ? 33.472 25.941 12.249 1.00 61.72 112 ASN A C 1
ATOM 875 O O . ASN A 1 112 ? 34.543 26.533 12.382 1.00 61.72 112 ASN A O 1
ATOM 879 N N . GLN A 1 113 ? 32.725 25.583 13.296 1.00 62.62 113 GLN A N 1
ATOM 880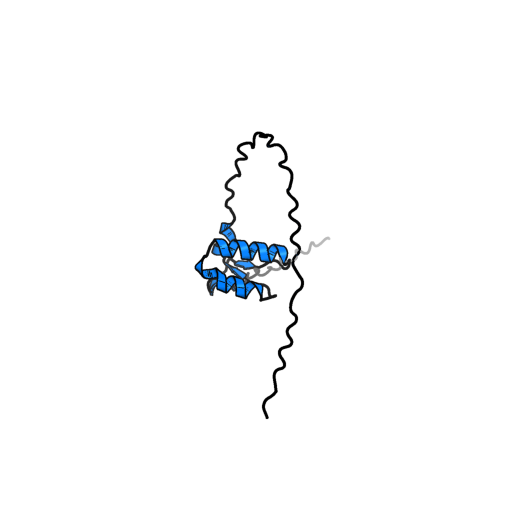 C CA . GLN A 1 113 ? 33.231 25.595 14.670 1.00 62.62 113 GLN A CA 1
ATOM 881 C C . GLN A 1 113 ? 32.750 24.379 15.463 1.00 62.62 113 GLN A C 1
ATOM 883 O O . GLN A 1 113 ? 31.566 24.053 15.482 1.00 62.62 113 GLN A O 1
ATOM 888 N N . HIS A 1 114 ? 33.727 23.812 16.171 1.00 56.44 114 HIS A N 1
ATOM 889 C CA . HIS A 1 114 ? 33.633 22.906 17.311 1.00 56.44 114 HIS A CA 1
ATOM 890 C C . HIS A 1 114 ? 33.381 21.417 17.046 1.00 56.44 114 HIS A C 1
ATOM 892 O O . HIS A 1 114 ? 32.300 20.868 17.240 1.00 56.44 114 HIS A O 1
ATOM 898 N N . ALA A 1 115 ? 34.484 20.744 16.708 1.00 57.47 115 ALA A N 1
ATOM 899 C CA . ALA A 1 115 ? 34.753 19.403 17.201 1.00 57.47 115 ALA A CA 1
ATOM 900 C 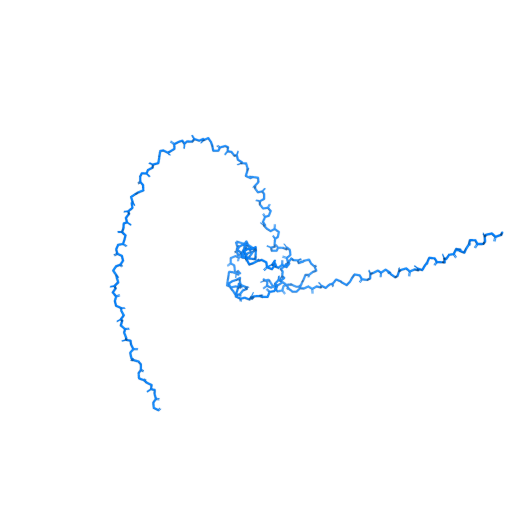C . ALA A 1 115 ? 35.156 19.501 18.685 1.00 57.47 115 ALA A C 1
ATOM 902 O O . ALA A 1 115 ? 36.307 19.813 18.978 1.00 57.47 115 ALA A O 1
ATOM 903 N N . ASP A 1 116 ? 34.222 19.239 19.600 1.00 59.84 116 ASP A N 1
ATOM 904 C CA . ASP A 1 116 ? 34.569 18.858 20.970 1.00 59.84 116 ASP A CA 1
ATOM 905 C C . ASP A 1 116 ? 34.469 17.341 21.109 1.00 59.84 116 ASP A C 1
ATOM 907 O O . ASP A 1 116 ? 33.395 16.736 21.106 1.00 59.84 116 ASP A O 1
ATOM 911 N N . LEU A 1 117 ? 35.664 16.764 21.195 1.00 65.25 117 LEU A N 1
ATOM 912 C CA . LEU A 1 117 ? 36.002 15.516 21.858 1.00 65.25 117 LEU A CA 1
ATOM 913 C C . LEU A 1 117 ? 35.262 15.420 23.206 1.00 65.25 117 LEU A C 1
ATOM 915 O O . LEU A 1 117 ? 35.594 16.142 24.143 1.00 65.25 117 LEU A O 1
ATOM 919 N N . PHE A 1 118 ? 34.318 14.490 23.332 1.00 63.75 118 PHE A N 1
ATOM 920 C CA . PHE A 1 118 ? 33.969 13.941 24.639 1.00 63.75 118 PHE A CA 1
ATOM 921 C C . PHE A 1 118 ? 34.638 12.575 24.776 1.00 63.75 118 PHE A C 1
ATOM 923 O O . PHE A 1 118 ? 34.299 11.615 24.086 1.00 63.75 118 PHE A O 1
ATOM 930 N N . ASP A 1 119 ? 35.650 12.562 25.636 1.00 67.06 119 ASP A N 1
ATOM 931 C CA . ASP A 1 119 ? 36.321 11.402 26.209 1.00 67.06 119 ASP A CA 1
ATOM 932 C C . ASP A 1 119 ? 35.361 10.771 27.235 1.00 67.06 119 ASP A C 1
ATOM 934 O O . ASP A 1 119 ? 35.025 11.409 28.235 1.00 67.06 119 ASP A O 1
ATOM 938 N N . GLU A 1 120 ? 34.846 9.566 26.970 1.00 69.88 120 GLU A N 1
ATOM 939 C CA . GLU A 1 120 ? 34.102 8.796 27.977 1.00 69.88 120 GLU A CA 1
ATOM 940 C C . GLU A 1 120 ? 35.030 7.761 28.637 1.00 69.88 120 GLU A C 1
ATOM 942 O O . GLU A 1 120 ? 35.531 6.864 27.949 1.00 69.88 120 GLU A O 1
ATOM 947 N N . PRO A 1 121 ? 35.243 7.829 29.965 1.00 75.12 121 PRO A N 1
ATOM 948 C CA . PRO A 1 121 ? 35.963 6.800 30.698 1.00 75.12 121 PRO A CA 1
ATOM 949 C C . PRO A 1 121 ? 35.070 5.566 30.900 1.00 75.12 121 PRO A C 1
ATOM 951 O O . PRO A 1 121 ? 33.958 5.652 31.420 1.00 75.12 121 PRO A O 1
ATOM 954 N N . GLY A 1 122 ? 35.574 4.400 30.491 1.00 67.38 122 GLY A N 1
ATOM 955 C CA . GLY A 1 122 ? 34.895 3.115 30.666 1.00 67.38 122 GLY A CA 1
ATOM 956 C C . GLY A 1 122 ? 34.784 2.687 32.140 1.00 67.38 122 GLY A C 1
ATOM 957 O O . GLY A 1 122 ? 35.649 3.043 32.944 1.00 67.38 122 GLY A O 1
ATOM 958 N N . PRO A 1 123 ? 33.744 1.918 32.513 1.00 73.12 123 PRO A N 1
ATOM 959 C CA . PRO A 1 123 ? 33.583 1.428 33.876 1.00 73.12 123 PRO A CA 1
ATOM 960 C C . PRO A 1 123 ? 34.459 0.197 34.156 1.00 73.12 123 PRO A C 1
ATOM 962 O O . PRO A 1 123 ? 34.618 -0.678 33.300 1.00 73.12 123 PRO A O 1
ATOM 965 N N . SER A 1 124 ? 35.002 0.177 35.377 1.00 71.44 124 SER A N 1
ATOM 966 C CA . SER A 1 124 ? 35.819 -0.879 35.992 1.00 71.44 124 SER A CA 1
ATOM 967 C C . SER A 1 124 ? 35.065 -2.171 36.294 1.00 71.44 124 SER A C 1
ATOM 969 O O . SER A 1 124 ? 33.861 -2.090 36.627 1.00 71.44 124 SER A O 1
#

Secondary structure (DSSP, 8-state):
-----------PPP-------EE-TTT--EESSEEEPPSSHHHHHHHHHHHHHH-GGGHHHHHHHHH--S--EEEHHHHGGG-------------------------------------PPPP-